Protein AF-A0A2V7Q451-F1 (afdb_monomer_lite)

Foldseek 3Di:
DLVVLCVCLVVLFWDVVSNRSVVLVCLLCCQLVVLVVCCVVCVPPPVDPDDDSVVVSVVSVVVSSVNTGDDDPPPPPDD

pLDDT: mean 92.22, std 13.84, range [43.0, 98.62]

Sequence (79 aa):
MVQTCEQAIASGRFRPELQDPHEVAQILWSSRHGLVSLRIAKEHDDWVQWRDVQATATRLQDVMFTGLLRRGRASLGLT

Structure (mmCIF, N/CA/C/O backbone):
data_AF-A0A2V7Q451-F1
#
_entry.id   AF-A0A2V7Q451-F1
#
loop_
_atom_site.group_PDB
_atom_site.id
_atom_site.type_symbol
_atom_site.label_atom_id
_atom_site.label_alt_id
_atom_site.label_comp_id
_atom_site.label_asym_id
_atom_site.label_entity_id
_atom_site.label_seq_id
_atom_site.pdbx_PDB_ins_code
_atom_site.Cartn_x
_atom_site.Cartn_y
_atom_site.Cartn_z
_atom_site.occupancy
_atom_site.B_iso_or_equiv
_atom_site.auth_seq_id
_atom_site.auth_comp_id
_atom_site.auth_asym_id
_atom_site.auth_atom_id
_atom_site.pdbx_PDB_model_num
ATOM 1 N N . MET A 1 1 ? -5.778 11.639 2.306 1.00 89.25 1 MET A N 1
ATOM 2 C CA . MET A 1 1 ? -5.431 10.263 2.728 1.00 89.25 1 MET A CA 1
ATOM 3 C C . MET A 1 1 ? -5.555 10.079 4.236 1.00 89.25 1 MET A C 1
ATOM 5 O O . MET A 1 1 ? -6.325 9.214 4.623 1.00 89.25 1 MET A O 1
ATOM 9 N N . VAL A 1 2 ? -4.890 10.889 5.076 1.00 98.00 2 VAL A N 1
ATOM 10 C CA . VAL A 1 2 ? -5.010 10.796 6.553 1.00 98.00 2 VAL A CA 1
ATOM 11 C C . VAL A 1 2 ? -6.470 10.866 7.021 1.00 98.00 2 VAL A C 1
ATOM 13 O O . VAL A 1 2 ? -6.927 9.944 7.681 1.00 98.00 2 VAL A O 1
ATOM 16 N N . GLN A 1 3 ? -7.240 11.864 6.567 1.00 98.31 3 GLN A N 1
ATOM 17 C CA . GLN A 1 3 ? -8.674 11.993 6.891 1.00 98.31 3 GLN A CA 1
ATOM 18 C C . GLN A 1 3 ? -9.497 10.734 6.546 1.00 98.31 3 GLN A C 1
ATOM 20 O O . GLN A 1 3 ? -10.392 10.337 7.283 1.00 98.31 3 GLN A O 1
ATOM 25 N N . THR A 1 4 ? -9.192 10.068 5.431 1.00 97.44 4 THR A N 1
ATOM 26 C CA . THR A 1 4 ? -9.864 8.818 5.039 1.00 97.44 4 THR A CA 1
ATOM 27 C C . THR A 1 4 ? -9.487 7.663 5.968 1.00 97.44 4 THR A C 1
ATOM 29 O O . THR A 1 4 ? -10.330 6.831 6.292 1.00 97.44 4 THR A O 1
ATOM 32 N N . CYS A 1 5 ? -8.228 7.610 6.413 1.00 97.81 5 CYS A N 1
ATOM 33 C CA . CYS A 1 5 ? -7.768 6.604 7.370 1.00 97.81 5 CYS A CA 1
ATOM 34 C C . CYS A 1 5 ? -8.429 6.814 8.735 1.00 97.81 5 CYS A C 1
ATOM 36 O O . CYS A 1 5 ? -8.906 5.853 9.325 1.00 97.81 5 CYS A O 1
ATOM 38 N N . GLU A 1 6 ? -8.556 8.063 9.184 1.00 98.44 6 GLU A N 1
ATOM 39 C CA . GLU A 1 6 ? -9.286 8.424 10.404 1.00 98.44 6 GLU A CA 1
ATOM 40 C C . GLU A 1 6 ? -10.743 7.936 10.358 1.00 98.44 6 GLU A C 1
ATOM 42 O O . GLU A 1 6 ? -11.205 7.267 11.279 1.00 98.44 6 GLU A O 1
ATOM 47 N N . GLN A 1 7 ? -11.448 8.161 9.246 1.00 98.19 7 GLN A N 1
ATOM 48 C CA . GLN A 1 7 ? -12.817 7.664 9.051 1.00 98.19 7 GLN A CA 1
ATOM 49 C C . GLN A 1 7 ? -12.904 6.127 9.061 1.00 98.19 7 GLN A C 1
ATOM 51 O O . GLN A 1 7 ? -13.849 5.546 9.605 1.00 98.19 7 GLN A O 1
ATOM 56 N N . ALA A 1 8 ? -11.930 5.440 8.463 1.00 96.56 8 ALA A N 1
ATOM 57 C CA . ALA A 1 8 ? -11.880 3.979 8.450 1.00 96.56 8 ALA A CA 1
ATOM 58 C C . ALA A 1 8 ? -11.608 3.386 9.848 1.00 96.56 8 ALA A C 1
ATOM 60 O O . ALA A 1 8 ? -12.210 2.373 10.214 1.00 96.56 8 ALA A O 1
ATOM 61 N N . ILE A 1 9 ? -10.765 4.047 10.647 1.00 97.69 9 ILE A N 1
ATOM 62 C CA . ILE A 1 9 ? -10.516 3.707 12.055 1.00 97.69 9 ILE A CA 1
ATOM 63 C C . ILE A 1 9 ? -11.783 3.947 12.881 1.00 97.69 9 ILE A C 1
ATOM 65 O O . ILE A 1 9 ? -12.257 3.035 13.557 1.00 97.69 9 ILE A O 1
ATOM 69 N N . ALA A 1 10 ? -12.392 5.130 12.760 1.00 97.75 10 ALA A N 1
ATOM 70 C CA . ALA A 1 10 ? -13.614 5.493 13.478 1.00 97.75 10 ALA A CA 1
ATOM 71 C C . ALA A 1 10 ? -14.795 4.556 13.166 1.00 97.75 10 ALA A C 1
ATOM 73 O O . ALA A 1 10 ? -15.643 4.310 14.020 1.00 97.75 10 ALA A O 1
ATOM 74 N N . SER A 1 11 ? -14.840 3.987 11.957 1.00 96.69 11 SER A N 1
ATOM 75 C CA . SER A 1 11 ? -15.855 3.004 11.551 1.00 96.69 11 SER A CA 1
ATOM 76 C C . SER A 1 11 ? -15.506 1.549 11.898 1.00 96.69 11 SER A C 1
ATOM 78 O O . SER A 1 11 ? -16.238 0.636 11.511 1.00 96.69 11 SER A O 1
ATOM 80 N N . GLY A 1 12 ? -14.402 1.306 12.614 1.00 96.06 12 GLY A N 1
ATOM 81 C CA . GLY A 1 12 ? -13.991 -0.026 13.068 1.00 96.06 12 GLY A CA 1
ATOM 82 C C . GLY A 1 12 ? -13.641 -0.995 11.933 1.00 96.06 12 GLY A C 1
ATOM 83 O O . GLY A 1 12 ? -13.762 -2.212 12.102 1.00 96.06 12 GLY A O 1
ATOM 84 N N . ARG A 1 13 ? -13.263 -0.470 10.758 1.00 95.06 13 ARG A N 1
ATOM 85 C CA . ARG A 1 13 ? -12.977 -1.269 9.554 1.00 95.06 13 ARG A CA 1
ATOM 86 C C . ARG A 1 13 ? -11.585 -1.882 9.576 1.00 95.06 13 ARG A C 1
ATOM 88 O O . ARG A 1 13 ? -11.406 -2.982 9.052 1.00 95.06 13 ARG A O 1
ATOM 95 N N . PHE A 1 14 ? -10.612 -1.186 10.156 1.00 96.88 14 PHE A N 1
ATOM 96 C CA . PHE A 1 14 ? -9.254 -1.699 10.301 1.00 96.88 14 PHE A CA 1
ATOM 97 C C . PHE A 1 14 ? -9.111 -2.616 11.515 1.00 96.88 14 PHE A C 1
ATOM 99 O O . PHE A 1 14 ? -9.963 -2.662 12.405 1.00 96.88 14 PHE A O 1
ATOM 106 N N . ARG A 1 15 ? -8.035 -3.403 11.508 1.00 96.94 15 ARG A N 1
ATOM 107 C CA . ARG A 1 15 ? -7.599 -4.185 12.665 1.00 96.94 15 ARG A CA 1
ATOM 108 C C . ARG A 1 15 ? -7.440 -3.281 13.900 1.00 96.94 15 ARG A C 1
ATOM 110 O O . ARG A 1 15 ? -6.961 -2.162 13.746 1.00 96.94 15 ARG A O 1
ATOM 117 N N . PRO A 1 16 ? -7.818 -3.753 15.102 1.00 95.81 16 PRO A N 1
ATOM 118 C CA . PRO A 1 16 ? -7.883 -2.926 16.311 1.00 95.81 16 PRO A CA 1
ATOM 119 C C . PRO A 1 16 ? -6.536 -2.350 16.775 1.00 95.81 16 PRO A C 1
ATOM 121 O O . PRO A 1 16 ? -6.520 -1.411 17.559 1.00 95.81 16 PRO A O 1
ATOM 124 N N . GLU A 1 17 ? -5.417 -2.906 16.319 1.00 97.00 17 GLU A N 1
ATOM 125 C CA . GLU A 1 17 ? -4.066 -2.399 16.565 1.00 97.00 17 GLU A CA 1
ATOM 126 C C . GLU A 1 17 ? -3.650 -1.252 15.626 1.00 97.00 17 GLU A C 1
ATOM 128 O O . GLU A 1 17 ? -2.668 -0.573 15.901 1.00 97.00 17 GLU A O 1
ATOM 133 N N . LEU A 1 18 ? -4.386 -1.003 14.538 1.00 97.62 18 LEU A N 1
ATOM 134 C CA . LEU A 1 18 ? -4.080 0.036 13.550 1.00 97.62 18 LEU A CA 1
ATOM 135 C C . LEU A 1 18 ? -4.875 1.313 13.846 1.00 97.62 18 LEU A C 1
ATOM 137 O O . LEU A 1 18 ? -5.844 1.626 13.155 1.00 97.62 18 LEU A O 1
ATOM 141 N N . GLN A 1 19 ? -4.470 2.034 14.893 1.00 97.94 19 GLN A N 1
ATOM 142 C CA . GLN A 1 19 ? -5.225 3.173 15.438 1.00 97.94 19 GLN A CA 1
ATOM 143 C C . GLN A 1 19 ? -4.623 4.547 15.114 1.00 97.94 19 GLN A C 1
ATOM 145 O O . GLN A 1 19 ? -5.269 5.559 15.384 1.00 97.94 19 GLN A O 1
ATOM 150 N N . ASP A 1 20 ? -3.427 4.604 14.523 1.00 98.38 20 ASP A N 1
ATOM 151 C CA . ASP A 1 20 ? -2.815 5.856 14.076 1.00 98.38 20 ASP A CA 1
ATOM 152 C C . ASP A 1 20 ? -3.145 6.120 12.588 1.00 98.38 20 ASP A C 1
ATOM 154 O O . ASP A 1 20 ? -2.652 5.415 11.697 1.00 98.38 20 ASP A O 1
ATOM 158 N N . PRO A 1 21 ? -3.969 7.139 12.265 1.00 98.25 21 PRO A N 1
ATOM 159 C CA . PRO A 1 21 ? -4.317 7.450 10.881 1.00 98.25 21 PRO A CA 1
ATOM 160 C C . PRO A 1 21 ? -3.121 7.929 10.046 1.00 98.25 21 PRO A C 1
ATOM 162 O O . PRO A 1 21 ? -3.152 7.781 8.821 1.00 98.25 21 PRO A O 1
ATOM 165 N N . HIS A 1 22 ? -2.074 8.489 10.661 1.00 98.62 22 HIS A N 1
ATOM 166 C 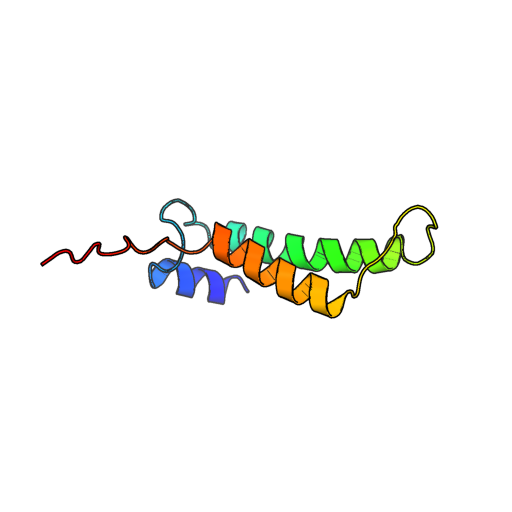CA . HIS A 1 22 ? -0.846 8.862 9.964 1.00 98.62 22 HIS A CA 1
ATOM 167 C C . HIS A 1 22 ? -0.021 7.629 9.609 1.00 98.62 22 HIS A C 1
ATOM 169 O O . HIS A 1 22 ? 0.426 7.526 8.466 1.00 98.62 22 HIS A O 1
ATOM 175 N N . GLU A 1 23 ? 0.120 6.677 10.531 1.00 98.31 23 GLU A N 1
ATOM 176 C CA . GLU A 1 23 ? 0.804 5.405 10.274 1.00 98.31 23 GLU A CA 1
ATOM 177 C C . GLU A 1 23 ? 0.116 4.636 9.135 1.00 98.31 23 GLU A C 1
ATOM 179 O O . GLU A 1 23 ? 0.753 4.261 8.148 1.00 98.31 23 GLU A O 1
ATOM 184 N N . VAL A 1 24 ? -1.210 4.471 9.198 1.00 98.06 24 VAL A N 1
ATOM 185 C CA . VAL A 1 24 ? -1.959 3.755 8.151 1.00 98.06 24 VAL A CA 1
ATOM 186 C C . VAL A 1 24 ? -1.859 4.467 6.799 1.00 98.06 24 VAL A C 1
ATOM 188 O O . VAL A 1 24 ? -1.692 3.822 5.758 1.00 98.06 24 VAL A O 1
ATOM 191 N N . ALA A 1 25 ? -1.908 5.800 6.795 1.00 98.19 25 ALA A N 1
ATOM 192 C CA . ALA A 1 25 ? -1.694 6.587 5.590 1.00 98.19 25 ALA A CA 1
ATOM 193 C C . ALA A 1 25 ? -0.286 6.362 5.012 1.00 98.19 25 ALA A C 1
ATOM 195 O O . ALA A 1 25 ? -0.149 6.124 3.811 1.00 98.19 25 ALA A O 1
ATOM 196 N N . GLN A 1 26 ? 0.755 6.386 5.848 1.00 98.19 26 GLN A N 1
ATOM 197 C CA . GLN A 1 26 ? 2.131 6.116 5.429 1.00 98.19 26 GLN A CA 1
ATOM 198 C C . GLN A 1 26 ? 2.276 4.714 4.836 1.00 98.19 26 GLN A C 1
ATOM 200 O O . GLN A 1 26 ? 2.890 4.581 3.779 1.00 98.19 26 GLN A O 1
ATOM 205 N N . ILE A 1 27 ? 1.672 3.691 5.442 1.00 97.81 27 ILE A N 1
ATOM 206 C CA . ILE A 1 27 ? 1.676 2.313 4.929 1.00 97.81 27 ILE A CA 1
ATOM 207 C C . ILE A 1 27 ? 1.076 2.255 3.515 1.00 97.81 27 ILE A C 1
ATOM 209 O O . ILE A 1 27 ? 1.700 1.741 2.580 1.00 97.81 27 ILE A O 1
ATOM 213 N N . LEU A 1 28 ? -0.123 2.816 3.336 1.00 97.31 28 LEU A N 1
ATOM 214 C CA . LEU A 1 28 ? -0.828 2.804 2.054 1.00 97.31 28 LEU A CA 1
ATOM 215 C C . LEU A 1 28 ? -0.058 3.571 0.974 1.00 97.31 28 LEU A C 1
ATOM 217 O O . LEU A 1 28 ? 0.152 3.047 -0.122 1.00 97.31 28 LEU A O 1
ATOM 221 N N . TRP A 1 29 ? 0.405 4.784 1.274 1.00 97.12 29 TRP A N 1
ATOM 222 C CA . TRP A 1 29 ? 1.139 5.592 0.302 1.00 97.12 29 TRP A CA 1
ATOM 223 C C . TRP A 1 29 ? 2.497 5.004 -0.042 1.00 97.12 29 TRP A C 1
ATOM 225 O O . TRP A 1 29 ? 2.802 4.888 -1.227 1.00 97.12 29 TRP A O 1
ATOM 235 N N . SER A 1 30 ? 3.266 4.563 0.953 1.00 98.06 30 SER A N 1
ATOM 236 C CA . SER A 1 30 ? 4.597 3.990 0.731 1.00 98.06 30 SER A CA 1
ATOM 237 C C . SER A 1 30 ? 4.531 2.735 -0.131 1.00 98.06 30 SER A C 1
ATOM 239 O O . SER A 1 30 ? 5.374 2.566 -1.007 1.00 98.06 30 SER A O 1
ATOM 241 N N . SER A 1 31 ? 3.505 1.892 0.044 1.00 97.25 31 SER A N 1
ATOM 242 C CA . SER A 1 31 ? 3.333 0.694 -0.787 1.00 97.25 31 SER A CA 1
ATOM 243 C C . SER A 1 31 ? 3.184 1.048 -2.274 1.00 97.25 31 SER A C 1
ATOM 245 O O . SER A 1 31 ? 3.955 0.582 -3.116 1.00 97.25 31 SER A O 1
ATOM 247 N N . ARG A 1 32 ? 2.235 1.929 -2.612 1.00 95.69 32 ARG A N 1
ATOM 248 C CA . ARG A 1 32 ? 1.952 2.303 -4.002 1.00 95.69 32 ARG A CA 1
ATOM 249 C C . ARG A 1 32 ? 3.051 3.177 -4.598 1.00 95.69 32 ARG A C 1
ATOM 251 O O . ARG A 1 32 ? 3.417 2.976 -5.754 1.00 95.69 32 ARG A O 1
ATOM 258 N N . HIS A 1 33 ? 3.584 4.113 -3.815 1.00 97.50 33 HIS A N 1
ATOM 259 C CA . HIS A 1 33 ? 4.730 4.925 -4.209 1.00 97.50 33 HIS A CA 1
ATOM 260 C C . HIS A 1 33 ? 5.933 4.030 -4.522 1.00 97.50 33 HIS A C 1
ATOM 262 O O . HIS A 1 33 ? 6.519 4.176 -5.585 1.00 97.50 33 HIS A O 1
ATOM 268 N N . GLY A 1 34 ? 6.233 3.040 -3.675 1.00 97.88 34 GLY A N 1
ATOM 269 C CA . GLY A 1 34 ? 7.326 2.090 -3.885 1.00 97.88 34 GLY A CA 1
ATOM 270 C C . GLY A 1 34 ? 7.236 1.349 -5.220 1.00 97.88 34 GLY A C 1
ATOM 271 O O . GLY A 1 34 ? 8.220 1.308 -5.955 1.00 97.88 34 GLY A O 1
ATOM 272 N N . LEU A 1 35 ? 6.055 0.838 -5.588 1.00 97.75 35 LEU A N 1
ATOM 273 C CA . LEU A 1 35 ? 5.856 0.189 -6.891 1.00 97.75 35 LEU A CA 1
ATOM 274 C C . LEU A 1 35 ? 6.164 1.137 -8.060 1.00 97.75 35 LEU A C 1
ATOM 276 O O . LEU A 1 35 ? 6.879 0.762 -8.988 1.00 97.75 35 LEU A O 1
ATOM 280 N N . VAL A 1 36 ? 5.640 2.364 -8.014 1.00 96.62 36 VAL A N 1
ATOM 281 C CA . VAL A 1 36 ? 5.843 3.359 -9.078 1.00 96.62 36 VAL A CA 1
ATOM 282 C C . VAL A 1 36 ? 7.303 3.805 -9.143 1.00 96.62 36 VAL A C 1
ATOM 284 O O . VAL A 1 36 ? 7.877 3.847 -10.228 1.00 96.62 36 VAL A O 1
ATOM 287 N N . SER A 1 37 ? 7.933 4.087 -8.002 1.00 98.12 37 SER A N 1
ATOM 288 C CA . 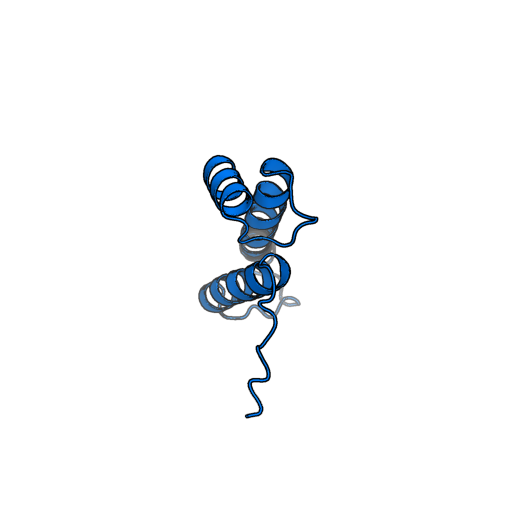SER A 1 37 ? 9.341 4.485 -7.936 1.00 98.12 37 SER A CA 1
ATOM 289 C C . SER A 1 37 ? 10.261 3.403 -8.478 1.00 98.12 37 SER A C 1
ATOM 291 O O . SER A 1 37 ? 11.154 3.712 -9.263 1.00 98.12 37 SER A O 1
ATOM 293 N N . LEU A 1 38 ? 10.032 2.138 -8.110 1.00 97.88 38 LEU A N 1
ATOM 294 C CA . LEU A 1 38 ? 10.792 1.024 -8.668 1.00 97.88 38 LEU A CA 1
ATOM 295 C C . LEU A 1 38 ? 10.567 0.928 -10.175 1.00 97.88 38 LEU A C 1
ATOM 297 O O . LEU A 1 38 ? 11.536 0.795 -10.917 1.00 97.88 38 LEU A O 1
ATOM 301 N N . ARG A 1 39 ? 9.319 1.064 -10.639 1.00 97.31 39 ARG A N 1
ATOM 302 C CA . ARG A 1 39 ? 9.020 1.009 -12.070 1.00 97.31 39 ARG A CA 1
ATOM 303 C C . ARG A 1 39 ? 9.743 2.096 -12.851 1.00 97.31 39 ARG A C 1
ATOM 305 O O . ARG A 1 39 ? 10.200 1.780 -13.936 1.00 97.31 39 ARG A O 1
ATOM 312 N N . ILE A 1 40 ? 9.855 3.314 -12.324 1.00 96.69 40 ILE A N 1
ATOM 313 C CA . ILE A 1 40 ? 10.586 4.426 -12.957 1.00 96.69 40 ILE A CA 1
ATOM 314 C C . ILE A 1 40 ? 12.095 4.168 -12.926 1.00 96.69 40 ILE A C 1
ATOM 316 O O . ILE A 1 40 ? 12.768 4.262 -13.943 1.00 96.69 40 ILE A O 1
ATOM 320 N N . ALA A 1 41 ? 12.640 3.829 -11.758 1.00 98.00 41 ALA A N 1
ATOM 321 C CA . ALA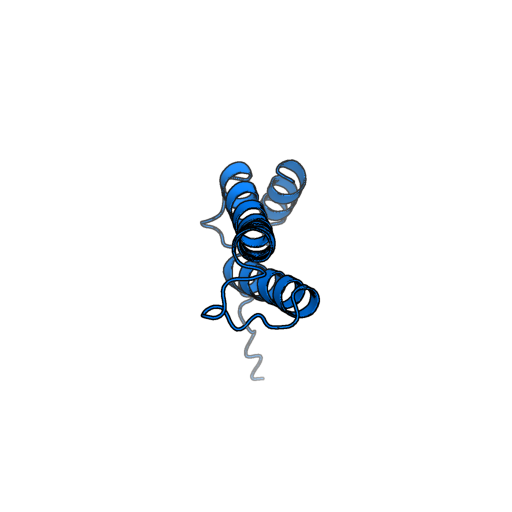 A 1 41 ? 14.086 3.736 -11.567 1.00 98.00 41 ALA A CA 1
ATOM 322 C C . ALA A 1 41 ? 14.717 2.480 -12.189 1.00 98.00 41 ALA A C 1
ATOM 324 O O . ALA A 1 41 ? 15.930 2.444 -12.378 1.00 98.00 41 ALA A O 1
ATOM 325 N N . LYS A 1 42 ? 13.918 1.433 -12.421 1.00 97.50 42 LYS A N 1
ATOM 326 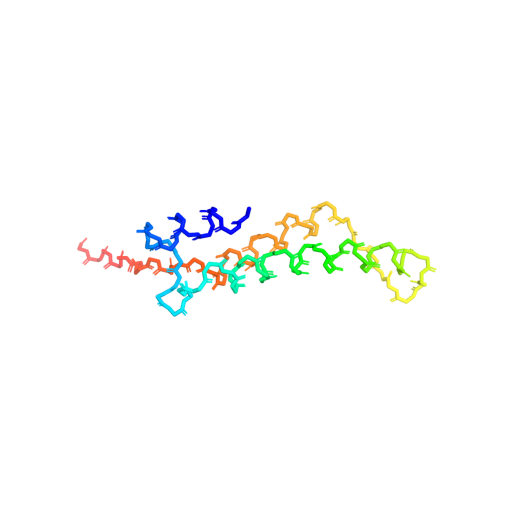C CA . LYS A 1 42 ? 14.374 0.089 -12.823 1.00 97.50 42 LYS A CA 1
ATOM 327 C C . LYS A 1 42 ? 13.684 -0.436 -14.074 1.00 97.50 42 LYS A C 1
ATOM 329 O O . LYS A 1 42 ? 13.758 -1.617 -14.383 1.00 97.50 42 LYS A O 1
ATOM 334 N N . GLU A 1 43 ? 13.000 0.452 -14.774 1.00 96.62 43 GLU A N 1
ATOM 335 C CA . GLU A 1 43 ? 12.369 0.263 -16.075 1.00 96.62 43 GLU A CA 1
ATOM 336 C C . GLU A 1 43 ? 13.249 -0.461 -17.107 1.00 96.62 43 GLU A C 1
ATOM 338 O O . GLU A 1 43 ? 12.771 -1.343 -17.816 1.00 96.62 43 GLU A O 1
ATOM 343 N N . HIS A 1 44 ? 14.521 -0.071 -17.175 1.00 95.62 44 HIS A N 1
ATOM 344 C CA . HIS A 1 44 ? 15.488 -0.519 -18.178 1.00 95.62 44 HIS A CA 1
ATOM 345 C C . HIS A 1 44 ? 16.543 -1.483 -17.612 1.00 95.62 44 HIS A C 1
ATOM 347 O O . HIS A 1 44 ? 17.501 -1.816 -18.300 1.00 95.62 44 HIS A O 1
ATOM 353 N N . ASP A 1 45 ? 16.394 -1.905 -16.354 1.00 97.69 45 ASP A N 1
ATOM 354 C CA . ASP A 1 45 ? 17.314 -2.844 -15.719 1.00 97.69 45 ASP A CA 1
ATOM 355 C C . ASP A 1 45 ? 16.910 -4.281 -16.108 1.00 97.69 45 ASP A C 1
ATOM 357 O O . ASP A 1 45 ? 15.894 -4.792 -15.634 1.00 97.69 45 ASP A O 1
ATOM 361 N N . ASP A 1 46 ? 17.726 -4.965 -16.918 1.00 94.62 46 ASP A N 1
ATOM 362 C CA . ASP A 1 46 ? 17.416 -6.293 -17.496 1.00 94.62 46 ASP A CA 1
ATOM 363 C C . ASP A 1 46 ? 17.140 -7.405 -16.465 1.00 94.62 46 ASP A C 1
ATOM 365 O O . ASP A 1 46 ? 16.511 -8.422 -16.767 1.00 94.62 46 ASP A O 1
ATOM 369 N N . TRP A 1 47 ? 17.607 -7.231 -15.228 1.00 95.81 47 TRP A N 1
ATOM 370 C CA . TRP A 1 47 ? 17.391 -8.190 -14.145 1.00 95.81 47 TRP A CA 1
ATOM 371 C C . TRP A 1 47 ? 16.001 -8.062 -13.497 1.00 95.81 47 TRP A C 1
ATOM 373 O O . TRP A 1 47 ? 15.576 -8.978 -12.788 1.00 95.81 47 TRP A O 1
ATOM 383 N N . VAL A 1 48 ? 15.264 -6.970 -13.745 1.00 95.88 48 VAL A N 1
ATOM 384 C CA . VAL A 1 48 ? 13.894 -6.789 -13.248 1.00 95.88 48 VAL A CA 1
ATOM 385 C C . VAL A 1 48 ? 12.894 -7.172 -14.330 1.00 95.88 48 VAL A C 1
ATOM 387 O O . VAL A 1 48 ? 12.543 -6.392 -15.212 1.00 95.88 48 VAL A O 1
ATOM 390 N N . GLN A 1 49 ? 12.358 -8.385 -14.223 1.00 95.88 49 GLN A N 1
ATOM 391 C CA . GLN A 1 49 ? 11.305 -8.852 -15.123 1.00 95.88 49 GLN A CA 1
ATOM 392 C C . GLN A 1 49 ? 9.938 -8.277 -14.737 1.00 95.88 49 GLN A C 1
ATOM 394 O O . GLN A 1 49 ? 9.102 -8.962 -14.127 1.00 95.88 49 GLN A O 1
ATOM 399 N N . TRP A 1 50 ? 9.715 -7.017 -15.103 1.00 95.88 50 TRP A N 1
ATOM 400 C CA . TRP A 1 50 ? 8.464 -6.307 -14.868 1.00 95.88 50 TRP A CA 1
ATOM 401 C C . TRP A 1 50 ? 7.255 -7.075 -15.402 1.00 95.88 50 TRP A C 1
ATOM 403 O O . TRP A 1 50 ? 7.230 -7.553 -16.535 1.00 95.88 50 TRP A O 1
ATOM 413 N N . ARG A 1 51 ? 6.229 -7.186 -14.557 1.00 96.31 51 ARG A N 1
ATOM 414 C CA . ARG A 1 51 ? 4.879 -7.575 -14.978 1.00 96.31 51 ARG A CA 1
ATOM 415 C C . ARG A 1 51 ? 4.08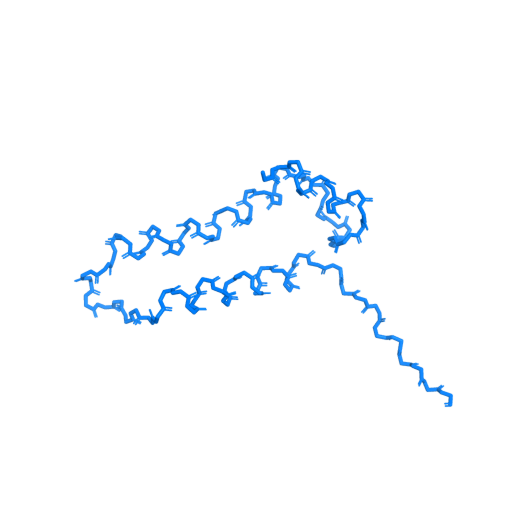9 -6.326 -15.350 1.00 96.31 51 ARG A C 1
ATOM 417 O O . ARG A 1 51 ? 4.583 -5.207 -15.208 1.00 96.31 51 ARG A O 1
ATOM 424 N N . ASP A 1 52 ? 2.850 -6.518 -15.793 1.00 96.31 52 ASP A N 1
ATOM 425 C CA . ASP A 1 52 ? 1.952 -5.392 -16.021 1.00 96.31 52 ASP A CA 1
ATOM 426 C C . ASP A 1 52 ? 1.782 -4.572 -14.733 1.00 96.31 52 ASP A C 1
ATOM 428 O O . ASP A 1 52 ? 1.378 -5.079 -13.681 1.00 96.31 52 ASP A O 1
ATOM 432 N N . VAL A 1 53 ? 2.140 -3.294 -14.808 1.00 95.62 53 VAL A N 1
ATOM 433 C CA . VAL A 1 53 ? 2.246 -2.417 -13.637 1.00 95.62 53 VAL A CA 1
ATOM 434 C C . VAL A 1 53 ? 0.870 -2.061 -13.101 1.00 95.62 53 VAL A C 1
ATOM 436 O O . VAL A 1 53 ? 0.706 -1.931 -11.890 1.00 95.62 53 VAL A O 1
ATOM 439 N N . GLN A 1 54 ? -0.128 -1.928 -13.976 1.00 95.81 54 GLN A N 1
ATOM 440 C CA . GLN A 1 54 ? -1.485 -1.581 -13.568 1.00 95.81 54 GLN A CA 1
ATOM 441 C C . GLN A 1 54 ? -2.131 -2.744 -12.813 1.00 95.81 54 GLN A C 1
ATOM 443 O O . GLN A 1 54 ? -2.616 -2.556 -11.698 1.00 95.81 54 GLN A O 1
ATOM 448 N N . ALA A 1 55 ? -2.048 -3.959 -13.353 1.00 97.88 55 ALA A N 1
ATOM 449 C CA . ALA A 1 55 ? -2.498 -5.174 -12.690 1.00 97.88 55 ALA A CA 1
ATOM 450 C C . ALA A 1 55 ? -1.754 -5.400 -11.366 1.00 97.88 55 ALA A C 1
ATOM 452 O O . ALA A 1 55 ? -2.373 -5.728 -10.351 1.00 97.88 55 ALA A O 1
ATOM 453 N N . THR A 1 56 ? -0.439 -5.159 -11.348 1.00 97.81 56 THR A N 1
ATOM 454 C CA . THR A 1 56 ? 0.375 -5.240 -10.127 1.00 97.81 56 THR A CA 1
ATOM 455 C C . THR A 1 56 ? -0.070 -4.209 -9.087 1.00 97.81 56 THR A C 1
ATOM 457 O O . THR A 1 56 ? -0.193 -4.552 -7.915 1.00 97.81 56 THR A O 1
ATOM 460 N N . ALA A 1 57 ? -0.375 -2.972 -9.488 1.00 97.06 57 ALA A N 1
ATOM 461 C CA . ALA A 1 57 ? -0.855 -1.925 -8.585 1.00 97.06 57 ALA A CA 1
ATOM 462 C C . ALA A 1 57 ? -2.232 -2.257 -7.993 1.00 97.06 57 ALA A C 1
ATOM 464 O O . ALA A 1 57 ? -2.435 -2.087 -6.790 1.00 97.06 57 ALA A O 1
ATOM 465 N N . THR A 1 58 ? -3.153 -2.777 -8.808 1.00 97.06 58 THR A N 1
ATOM 466 C CA . THR A 1 58 ? -4.455 -3.268 -8.337 1.00 97.06 58 THR A CA 1
ATOM 467 C C . THR A 1 58 ? -4.270 -4.397 -7.331 1.00 97.06 58 THR A C 1
ATOM 469 O O . THR A 1 58 ? -4.838 -4.364 -6.242 1.00 97.06 58 THR A O 1
ATOM 472 N N . ARG A 1 59 ? -3.405 -5.373 -7.635 1.00 98.06 59 ARG A N 1
ATOM 473 C CA . ARG A 1 59 ? -3.161 -6.485 -6.717 1.00 98.06 59 ARG A CA 1
ATOM 474 C C . ARG A 1 59 ? -2.484 -6.048 -5.425 1.00 98.06 59 ARG A C 1
ATOM 476 O O . ARG A 1 59 ? -2.850 -6.545 -4.363 1.00 98.06 59 ARG A O 1
ATOM 483 N N . LEU A 1 60 ? -1.543 -5.112 -5.498 1.00 98.12 60 LEU A N 1
ATOM 484 C CA . LEU A 1 60 ? -0.909 -4.524 -4.326 1.00 98.12 60 LEU A CA 1
ATOM 485 C C . LEU A 1 60 ? -1.961 -3.917 -3.395 1.00 98.12 60 LEU A C 1
ATOM 487 O O . LEU A 1 60 ? -1.943 -4.202 -2.203 1.00 98.12 60 LEU A O 1
ATOM 491 N N . GLN A 1 61 ? -2.911 -3.150 -3.935 1.00 96.06 61 GLN A N 1
ATOM 492 C CA . GLN A 1 61 ? -4.007 -2.585 -3.151 1.00 96.06 61 GLN A CA 1
ATOM 493 C C . GLN A 1 61 ? -4.803 -3.673 -2.409 1.00 96.06 61 GLN A C 1
ATOM 495 O O . GLN A 1 61 ? -5.045 -3.538 -1.209 1.00 96.06 61 GLN A O 1
ATOM 500 N N . ASP A 1 62 ? -5.158 -4.768 -3.082 1.00 96.94 62 ASP A N 1
ATOM 501 C CA . ASP A 1 62 ? -5.904 -5.871 -2.462 1.00 96.94 62 ASP A CA 1
ATOM 502 C C . ASP A 1 62 ? -5.108 -6.579 -1.357 1.00 96.94 62 ASP A C 1
ATOM 504 O O . ASP A 1 62 ? -5.653 -6.906 -0.298 1.00 96.94 62 ASP A O 1
ATOM 508 N N . VAL A 1 63 ? -3.806 -6.787 -1.576 1.00 97.06 63 VAL A N 1
ATOM 509 C CA . VAL A 1 63 ? -2.893 -7.356 -0.572 1.00 97.06 63 VAL A CA 1
ATOM 510 C C . VAL A 1 63 ? -2.814 -6.446 0.653 1.00 97.06 63 VAL A C 1
ATOM 512 O O . VAL A 1 63 ? -2.956 -6.928 1.779 1.00 97.06 63 VAL A O 1
ATOM 515 N N . MET A 1 64 ? -2.667 -5.133 0.450 1.00 96.81 64 MET A N 1
ATOM 516 C CA . MET A 1 64 ? -2.646 -4.164 1.546 1.00 96.81 64 MET A CA 1
ATOM 517 C C . MET A 1 64 ? -3.962 -4.190 2.330 1.00 96.81 64 MET A C 1
ATOM 519 O O . MET A 1 64 ? -3.942 -4.346 3.550 1.00 96.81 64 MET A O 1
ATOM 523 N N . PHE A 1 65 ? -5.117 -4.123 1.661 1.00 95.44 65 PHE A N 1
ATOM 524 C CA . PHE A 1 65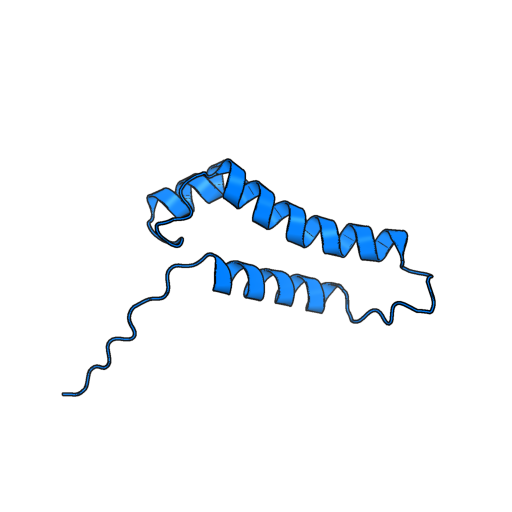 ? -6.411 -4.161 2.350 1.00 95.44 65 PHE A CA 1
ATOM 525 C C . PHE A 1 65 ? -6.664 -5.483 3.076 1.00 95.44 65 PHE A C 1
ATOM 527 O O . PHE A 1 65 ? -7.211 -5.467 4.175 1.00 95.44 65 PHE A O 1
ATOM 534 N N . THR A 1 66 ? -6.202 -6.613 2.541 1.00 95.44 66 THR A N 1
ATOM 535 C CA . THR A 1 66 ? -6.274 -7.908 3.239 1.00 95.44 66 THR A CA 1
ATOM 536 C C . THR A 1 66 ? -5.518 -7.888 4.575 1.00 95.44 66 THR A C 1
ATOM 538 O O . THR A 1 66 ? -5.943 -8.534 5.534 1.00 95.44 66 THR A O 1
ATOM 541 N N . GLY A 1 67 ? -4.405 -7.149 4.652 1.00 94.62 67 GLY A N 1
ATOM 542 C CA . GLY A 1 67 ? -3.609 -6.986 5.872 1.00 94.62 67 GLY A CA 1
ATOM 543 C C . GLY A 1 67 ? -4.137 -5.924 6.843 1.00 94.62 67 GLY A C 1
ATOM 544 O O . GLY A 1 67 ? -3.913 -6.055 8.048 1.00 94.62 67 GLY A O 1
ATOM 545 N N . LEU A 1 68 ? -4.826 -4.897 6.334 1.00 96.19 68 LEU A N 1
ATOM 546 C CA . LEU A 1 68 ? -5.340 -3.763 7.113 1.00 96.19 68 LEU A CA 1
ATOM 547 C C . LEU A 1 68 ? -6.741 -4.013 7.682 1.00 96.19 68 LEU A C 1
ATOM 549 O O . LEU A 1 68 ? -7.037 -3.599 8.802 1.00 96.19 68 LEU A O 1
ATOM 553 N N . LEU A 1 69 ? -7.620 -4.660 6.913 1.00 96.50 69 LEU A N 1
ATOM 554 C CA . LEU A 1 69 ? -9.020 -4.830 7.282 1.00 96.50 69 LEU A CA 1
ATOM 555 C C . LEU A 1 69 ? -9.182 -5.840 8.418 1.00 96.50 69 LEU A C 1
ATOM 557 O O . LEU A 1 69 ? -8.544 -6.895 8.464 1.00 96.50 69 LEU A O 1
ATOM 561 N N . ARG A 1 70 ? -10.110 -5.538 9.327 1.00 93.31 70 ARG A N 1
ATOM 562 C CA . ARG A 1 70 ? -10.554 -6.484 10.343 1.00 93.31 70 ARG A CA 1
ATOM 563 C C . ARG A 1 70 ? -11.166 -7.700 9.651 1.00 93.31 70 ARG A C 1
ATOM 565 O O . ARG A 1 70 ? -12.142 -7.580 8.912 1.00 93.31 70 ARG A O 1
ATOM 572 N N . ARG A 1 71 ? -10.640 -8.892 9.937 1.00 86.56 71 ARG A N 1
ATOM 573 C CA . ARG A 1 71 ? -11.289 -10.139 9.520 1.00 86.56 71 ARG A CA 1
ATOM 574 C C . ARG A 1 71 ? -12.601 -10.269 10.288 1.00 86.56 71 ARG A C 1
ATOM 576 O O . ARG A 1 71 ? -12.601 -10.298 11.520 1.00 86.56 71 ARG A O 1
ATOM 583 N N . GLY A 1 72 ? -13.720 -10.328 9.572 1.00 72.38 72 GLY A N 1
ATOM 584 C CA . GLY A 1 72 ? -14.972 -10.769 10.175 1.00 72.38 72 GLY A CA 1
ATOM 585 C C . GLY A 1 72 ? -14.764 -12.173 10.735 1.00 72.38 72 GLY A C 1
ATOM 586 O O . GLY A 1 72 ? -14.138 -13.008 10.078 1.00 72.38 72 GLY A O 1
ATOM 587 N N . ARG A 1 73 ? -15.267 -12.457 11.943 1.00 53.38 73 ARG A N 1
ATOM 588 C CA . ARG A 1 73 ? -15.498 -13.855 12.320 1.00 53.38 73 ARG A CA 1
ATOM 589 C C . ARG A 1 73 ? -16.397 -14.413 11.225 1.00 53.38 73 ARG A C 1
ATOM 591 O O . ARG A 1 73 ? -17.529 -13.952 11.108 1.00 53.38 73 ARG A O 1
ATOM 598 N N . ALA A 1 74 ? -15.908 -15.357 10.424 1.00 50.00 74 ALA A N 1
ATOM 599 C CA . ALA A 1 74 ? -16.812 -16.215 9.683 1.00 50.00 74 ALA A CA 1
ATOM 600 C C . ALA A 1 74 ? -17.734 -16.821 10.744 1.00 50.00 74 ALA A C 1
ATOM 602 O O . ALA A 1 74 ? -17.287 -17.579 11.608 1.00 50.00 74 ALA A O 1
ATOM 603 N N . SER A 1 75 ? -18.993 -16.393 10.773 1.00 48.09 75 SER A N 1
ATOM 604 C CA . SER A 1 75 ? -20.021 -17.136 11.471 1.00 48.09 75 SER A CA 1
ATOM 605 C C . SER A 1 75 ? -20.095 -18.473 10.748 1.00 48.09 75 SER A C 1
ATOM 607 O O . SER A 1 75 ? -20.722 -18.579 9.697 1.00 48.09 75 SER A O 1
ATOM 609 N N . LEU A 1 76 ? -19.403 -19.480 11.279 1.00 49.88 76 LEU A N 1
ATOM 610 C CA . LEU A 1 76 ? -19.775 -20.872 11.081 1.00 49.88 76 LEU A CA 1
ATOM 611 C C . LEU A 1 76 ? -21.172 -21.023 11.692 1.00 49.88 76 LEU A C 1
ATOM 613 O O . LEU A 1 76 ? -21.327 -21.402 12.849 1.00 49.88 76 LEU A O 1
ATOM 617 N N . GLY A 1 77 ? -22.182 -20.606 10.930 1.00 43.00 77 GLY A N 1
ATOM 618 C CA . GLY A 1 77 ? -23.572 -20.952 11.156 1.00 43.00 77 GLY A CA 1
ATOM 619 C C . GLY A 1 77 ? -23.736 -22.407 10.754 1.00 43.00 77 GLY A C 1
ATOM 620 O O . GLY A 1 77 ? -24.087 -22.696 9.618 1.00 43.00 77 GLY A O 1
ATOM 621 N N . LEU A 1 78 ? -23.384 -23.306 11.669 1.00 47.97 78 LEU A N 1
ATOM 622 C CA . LEU A 1 78 ? -23.871 -24.676 11.666 1.00 47.97 78 LEU A CA 1
ATOM 623 C C . LEU A 1 78 ? -25.096 -24.692 12.584 1.00 47.97 78 LEU A C 1
ATOM 625 O O . LEU A 1 78 ? -24.960 -24.744 13.806 1.00 47.97 78 LEU A O 1
ATOM 629 N N . THR A 1 79 ? -26.270 -24.587 11.970 1.00 51.78 79 THR A N 1
ATOM 630 C CA . THR A 1 79 ? -27.563 -25.051 12.491 1.00 51.78 79 THR A CA 1
ATOM 631 C C . THR A 1 79 ? -28.222 -25.842 11.388 1.00 51.78 79 THR A C 1
ATOM 633 O O . THR A 1 79 ? -28.228 -25.304 10.256 1.00 51.78 79 THR A O 1
#

Radius of gyration: 16.5 Å; chains: 1; bounding box: 45×37×35 Å

Secondary structure (DSSP, 8-state):
-HHHHHHHHHTT-B-TT---HHHHHHHHHHHHHHHHHHHHHTTT-TT-----HHHHHHHHHHHHHHHHBPPP-------